Protein AF-G5KEE7-F1 (afdb_monomer_lite)

pLDDT: mean 84.73, std 12.8, range [43.53, 98.5]

Organism: NCBI:txid764291

Secondary structure (DSSP, 8-state):
-PPPHHHHHHHHHHHHHHHHHHHHHHHHHHHHHHHHHHHHHHHHTT---THHHHHHHHHHHHHHH-SSHHHHHHHHHHHHHHHHHHHHHHHHHHHHHHHHHTT-

Foldseek 3Di:
DDDDPVVVVVVVVVVVVVVVVVVVVVVLVVVLVVLLVVLVVCVVVVNDDPCVVVLVVVLVVLCVPPPDNVCNVPVSVVVVVSVVVSVVVSVVVVVVVVVVVVVD

Structure (mmCIF, N/CA/C/O backbone):
data_AF-G5KEE7-F1
#
_entry.id   AF-G5KEE7-F1
#
loop_
_atom_site.group_PDB
_atom_site.id
_atom_site.type_symbol
_atom_site.label_atom_id
_atom_site.label_alt_id
_atom_site.label_comp_id
_atom_site.label_asym_id
_atom_site.label_entity_id
_atom_site.label_seq_id
_atom_site.pdbx_PDB_ins_code
_atom_site.Cartn_x
_atom_site.Cartn_y
_atom_site.Cartn_z
_atom_site.occupancy
_atom_site.B_iso_or_equiv
_atom_site.auth_seq_id
_atom_site.auth_comp_id
_atom_site.auth_asym_id
_atom_site.auth_atom_id
_atom_site.pdbx_PDB_model_num
ATOM 1 N N . MET A 1 1 ? -21.384 -17.777 29.774 1.00 58.78 1 MET A N 1
ATOM 2 C CA . MET A 1 1 ? -21.397 -16.361 30.206 1.00 58.78 1 MET A CA 1
ATOM 3 C C . MET A 1 1 ? -21.957 -15.527 29.063 1.00 58.78 1 MET A C 1
ATOM 5 O O . MET A 1 1 ? -21.631 -15.836 27.924 1.00 58.78 1 MET A O 1
ATOM 9 N N . LYS A 1 2 ? -22.833 -14.548 29.331 1.00 67.69 2 LYS A N 1
ATOM 10 C CA . LYS A 1 2 ? -23.223 -13.553 28.315 1.00 67.69 2 LYS A CA 1
ATOM 11 C C . LYS A 1 2 ? -22.024 -12.627 28.093 1.00 67.69 2 LYS A C 1
ATOM 13 O O . LYS A 1 2 ? -21.464 -12.175 29.086 1.00 67.69 2 LYS A O 1
ATOM 18 N N . LYS A 1 3 ? -21.635 -12.400 26.835 1.00 69.69 3 LYS A N 1
ATOM 19 C CA . LYS A 1 3 ? -20.640 -11.375 26.484 1.00 69.69 3 LYS A CA 1
ATOM 20 C C . LYS A 1 3 ? -21.152 -10.001 26.905 1.00 69.69 3 LYS A C 1
ATOM 22 O O . LYS A 1 3 ? -22.361 -9.755 26.849 1.00 69.69 3 LYS A O 1
ATOM 27 N N . GLU A 1 4 ? -20.245 -9.142 27.342 1.00 83.25 4 GLU A N 1
ATOM 28 C CA . GLU A 1 4 ? -20.576 -7.757 27.673 1.00 83.25 4 GLU A CA 1
ATOM 29 C C . GLU A 1 4 ? -20.840 -6.962 26.381 1.00 83.25 4 GLU A C 1
ATOM 31 O O . GLU A 1 4 ? -20.287 -7.275 25.328 1.00 83.25 4 GLU A O 1
ATOM 36 N N . SER A 1 5 ? -21.705 -5.942 26.434 1.00 85.31 5 SER A N 1
ATOM 37 C CA . SER A 1 5 ? -22.139 -5.188 25.239 1.00 85.31 5 SER A CA 1
ATOM 38 C C . SER A 1 5 ? -20.963 -4.606 24.445 1.00 85.31 5 SER A C 1
ATOM 40 O O . SER A 1 5 ? -20.934 -4.696 23.223 1.00 85.31 5 SER A O 1
ATOM 42 N N . TRP A 1 6 ? -19.952 -4.076 25.138 1.00 92.56 6 TRP A N 1
ATOM 43 C CA . TRP A 1 6 ? -18.783 -3.470 24.497 1.00 92.56 6 TRP A CA 1
ATOM 44 C C . TRP A 1 6 ? -17.879 -4.501 23.804 1.00 92.56 6 TRP A C 1
ATOM 46 O O . TRP A 1 6 ? -17.173 -4.153 22.861 1.00 92.56 6 TRP A O 1
ATOM 56 N N . GLU A 1 7 ? -17.894 -5.771 24.232 1.00 91.19 7 GLU A N 1
ATOM 57 C CA . GLU A 1 7 ? -17.140 -6.838 23.560 1.00 91.19 7 GLU A CA 1
ATOM 58 C C . GLU A 1 7 ? -17.733 -7.141 22.182 1.00 91.19 7 GLU A C 1
ATOM 60 O O . GLU A 1 7 ? -17.005 -7.514 21.262 1.00 91.19 7 GLU A O 1
ATOM 65 N N . GLN A 1 8 ? -19.055 -6.996 22.039 1.00 90.56 8 GLN A N 1
ATOM 66 C CA . GLN A 1 8 ? -19.744 -7.165 20.762 1.00 90.56 8 GLN A CA 1
ATOM 67 C C . GLN A 1 8 ? -19.458 -5.984 19.834 1.00 90.56 8 GLN A C 1
ATOM 69 O O . GLN A 1 8 ? -19.101 -6.213 18.681 1.00 90.56 8 GLN A O 1
ATOM 74 N N . ASP A 1 9 ? -19.511 -4.755 20.354 1.00 94.38 9 ASP A N 1
ATOM 75 C CA . ASP A 1 9 ? -19.176 -3.548 19.587 1.00 94.38 9 ASP A CA 1
ATOM 76 C C . ASP A 1 9 ? -17.718 -3.578 19.101 1.00 94.38 9 ASP A C 1
ATOM 78 O O . ASP A 1 9 ? -17.433 -3.311 17.935 1.00 94.38 9 ASP A O 1
ATOM 82 N N . LEU A 1 10 ? -16.782 -3.982 19.969 1.00 95.75 10 LEU A N 1
ATOM 83 C CA . LEU A 1 10 ? -15.372 -4.139 19.606 1.00 95.75 10 LEU A CA 1
ATOM 84 C C . LEU A 1 10 ? -15.168 -5.212 18.531 1.00 95.75 10 LEU A C 1
ATOM 86 O O . LEU A 1 10 ? -14.330 -5.038 17.648 1.00 95.75 10 LEU A O 1
ATOM 90 N N . SER A 1 11 ? -15.897 -6.327 18.622 1.00 95.50 11 SER A N 1
ATOM 91 C CA . SER A 1 11 ? -15.831 -7.391 17.617 1.00 95.50 11 SER A CA 1
ATOM 92 C C . SER A 1 11 ? -16.322 -6.891 16.264 1.00 95.50 11 SER A C 1
ATOM 94 O O . SER A 1 11 ? -15.623 -7.080 15.281 1.00 95.50 11 SER A O 1
ATOM 96 N N . ALA A 1 12 ? -17.458 -6.192 16.227 1.00 95.88 12 ALA A N 1
ATOM 97 C CA . ALA A 1 12 ? -18.010 -5.660 14.985 1.00 95.88 12 ALA A CA 1
ATOM 98 C C . ALA A 1 12 ? -17.047 -4.674 14.302 1.00 95.88 12 ALA A C 1
ATOM 100 O O . ALA A 1 12 ? -16.818 -4.766 13.102 1.00 95.88 12 ALA A O 1
ATOM 101 N N . ILE A 1 13 ? -16.408 -3.786 15.074 1.00 97.94 13 ILE A N 1
ATOM 102 C CA . ILE A 1 13 ? -15.403 -2.854 14.536 1.00 97.94 13 ILE A CA 1
ATOM 103 C C . ILE A 1 13 ? -14.192 -3.602 13.957 1.00 97.94 13 ILE A C 1
ATOM 105 O O . ILE A 1 13 ? -13.621 -3.166 12.961 1.00 97.94 13 ILE A O 1
ATOM 109 N N . ARG A 1 14 ? -13.772 -4.713 14.573 1.00 97.38 14 ARG A N 1
ATOM 110 C CA . ARG A 1 14 ? -12.671 -5.537 14.047 1.00 97.38 14 ARG A CA 1
ATOM 111 C C . ARG A 1 14 ? -13.066 -6.257 12.767 1.00 97.38 14 ARG A C 1
ATOM 113 O O . ARG A 1 14 ? -12.283 -6.231 11.830 1.00 97.38 14 ARG A O 1
ATOM 120 N N . ASP A 1 15 ? -14.278 -6.798 12.704 1.00 97.94 15 ASP A N 1
ATOM 121 C CA . ASP A 1 15 ? -14.794 -7.443 11.494 1.00 97.94 15 ASP A CA 1
ATOM 122 C C . ASP A 1 15 ? -14.846 -6.444 10.317 1.00 97.94 15 ASP A C 1
ATOM 124 O O . ASP A 1 15 ? -14.501 -6.782 9.183 1.00 97.94 15 ASP A O 1
ATOM 128 N N . ASP A 1 16 ? -15.207 -5.184 10.588 1.00 98.31 16 ASP A N 1
ATOM 129 C CA . ASP A 1 16 ? -15.170 -4.108 9.591 1.00 98.31 16 ASP A CA 1
ATOM 130 C C . ASP A 1 16 ? -13.736 -3.779 9.129 1.00 98.31 16 ASP A C 1
ATOM 132 O O . ASP A 1 16 ? -13.522 -3.498 7.945 1.00 98.31 16 ASP A O 1
ATOM 136 N N . ILE A 1 17 ? -12.751 -3.815 10.037 1.00 98.12 17 ILE A N 1
ATOM 137 C CA . ILE A 1 17 ? -11.327 -3.637 9.701 1.00 98.12 17 ILE A CA 1
ATOM 138 C C . ILE A 1 17 ? -10.840 -4.797 8.836 1.00 98.12 17 ILE A C 1
ATOM 140 O O . ILE A 1 17 ? -10.263 -4.548 7.782 1.00 98.12 17 ILE A O 1
ATOM 144 N N . ASP A 1 18 ? -11.127 -6.036 9.227 1.00 98.19 18 ASP A N 1
ATOM 145 C CA . ASP A 1 18 ? -10.708 -7.228 8.488 1.00 98.19 18 ASP A CA 1
ATOM 146 C C . ASP A 1 18 ? -11.253 -7.190 7.047 1.00 98.19 18 ASP A C 1
ATOM 148 O O . ASP A 1 18 ? -10.520 -7.407 6.080 1.00 98.19 18 ASP A O 1
ATOM 152 N N . LEU A 1 19 ? -12.516 -6.783 6.871 1.00 98.31 19 LEU A N 1
ATOM 153 C CA . LEU A 1 19 ? -13.119 -6.611 5.546 1.00 98.31 19 LEU A CA 1
ATOM 154 C C . LEU A 1 19 ? -12.447 -5.504 4.711 1.00 98.31 19 LEU A C 1
ATOM 156 O O . LEU A 1 19 ? -12.429 -5.572 3.476 1.00 98.31 19 LEU A O 1
ATOM 160 N N . LEU A 1 20 ? -11.959 -4.438 5.347 1.00 98.50 20 LEU A N 1
ATOM 161 C CA . LEU A 1 20 ? -11.196 -3.394 4.663 1.00 98.50 20 LEU A CA 1
ATOM 162 C C . LEU A 1 20 ? -9.800 -3.890 4.285 1.00 98.50 20 LEU A C 1
ATOM 164 O O . LEU A 1 20 ? -9.356 -3.624 3.166 1.00 98.50 20 LEU A O 1
ATOM 168 N N . ASP A 1 21 ? -9.146 -4.638 5.165 1.00 97.94 21 ASP A N 1
ATOM 169 C CA . ASP A 1 21 ? -7.814 -5.191 4.938 1.00 97.94 21 ASP A CA 1
ATOM 170 C C . ASP A 1 21 ? -7.812 -6.203 3.783 1.00 97.94 21 ASP A C 1
ATOM 172 O O . ASP A 1 21 ? -6.932 -6.140 2.921 1.00 97.94 21 ASP A O 1
ATOM 176 N N . ASP A 1 22 ? -8.853 -7.029 3.652 1.00 98.25 22 ASP A N 1
ATOM 177 C CA . ASP A 1 22 ? -9.036 -7.925 2.499 1.00 98.25 22 ASP A CA 1
ATOM 178 C C . ASP A 1 22 ? -9.123 -7.160 1.163 1.00 98.25 22 ASP A C 1
ATOM 180 O O . ASP A 1 22 ? -8.578 -7.572 0.127 1.00 98.25 22 ASP A O 1
ATOM 184 N N . LYS A 1 23 ? -9.783 -5.994 1.171 1.00 98.44 23 LYS A N 1
ATOM 185 C CA . LYS A 1 23 ? -9.862 -5.118 -0.009 1.00 98.44 23 LYS A CA 1
ATOM 186 C C . LYS A 1 23 ? -8.519 -4.458 -0.293 1.00 98.44 23 LYS A C 1
ATOM 188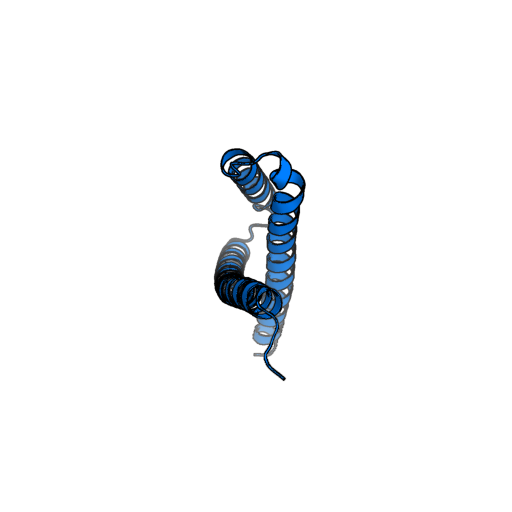 O O . LYS A 1 23 ? -8.122 -4.375 -1.455 1.00 98.44 23 LYS A O 1
ATOM 193 N N . LEU A 1 24 ? -7.815 -3.995 0.741 1.00 97.50 24 LEU A N 1
ATOM 194 C CA . LEU A 1 24 ? -6.480 -3.415 0.598 1.00 97.50 24 LEU A CA 1
ATOM 195 C C . LEU A 1 24 ? -5.498 -4.432 0.018 1.00 97.50 24 LEU A C 1
ATOM 197 O O . LEU A 1 24 ? -4.763 -4.083 -0.904 1.00 97.50 24 LEU A O 1
ATOM 201 N N . LEU A 1 25 ? -5.529 -5.681 0.490 1.00 96.81 25 LEU A N 1
ATOM 202 C CA . LEU A 1 25 ? -4.717 -6.771 -0.049 1.00 96.81 25 LEU A CA 1
ATOM 203 C C . LEU A 1 25 ? -4.950 -6.930 -1.554 1.00 96.81 25 LEU A C 1
ATOM 205 O O . LEU A 1 25 ? -4.007 -6.814 -2.337 1.00 96.81 25 LEU A O 1
ATOM 209 N N . SER A 1 26 ? -6.213 -7.088 -1.957 1.00 97.44 26 SER A N 1
ATOM 210 C CA . SER A 1 26 ? -6.590 -7.261 -3.366 1.00 97.44 26 SER A CA 1
ATOM 211 C C . SER A 1 26 ? -6.106 -6.094 -4.244 1.00 97.44 26 SER A C 1
ATOM 213 O O . SER A 1 26 ? -5.546 -6.297 -5.323 1.00 97.44 26 SER A O 1
ATOM 215 N N . LEU A 1 27 ? -6.262 -4.854 -3.765 1.00 97.31 27 LEU A N 1
ATOM 216 C CA . LEU A 1 27 ? -5.825 -3.650 -4.480 1.00 97.31 27 LEU A CA 1
ATOM 217 C C . LEU A 1 27 ? -4.296 -3.542 -4.577 1.00 97.31 27 LEU A C 1
ATOM 219 O O . LEU A 1 27 ? -3.766 -3.082 -5.593 1.00 97.31 27 LEU A O 1
ATOM 223 N N . ILE A 1 28 ? -3.569 -3.948 -3.534 1.00 94.75 28 ILE A N 1
ATOM 224 C CA . ILE A 1 28 ? -2.103 -3.948 -3.531 1.00 94.75 28 ILE A CA 1
ATOM 225 C C . ILE A 1 28 ? -1.570 -4.991 -4.520 1.00 94.75 28 ILE A C 1
ATOM 227 O O . ILE A 1 28 ? -0.648 -4.679 -5.277 1.00 94.75 28 ILE A O 1
ATOM 231 N N . GLU A 1 29 ? -2.159 -6.186 -4.573 1.00 94.75 29 GLU A N 1
ATOM 232 C CA . GLU A 1 29 ? -1.783 -7.225 -5.540 1.00 94.75 29 GLU A CA 1
ATOM 233 C C . GLU A 1 29 ? -2.032 -6.780 -6.988 1.00 94.75 29 GLU A C 1
ATOM 235 O O . GLU A 1 29 ? -1.146 -6.896 -7.844 1.00 94.75 29 GLU A O 1
ATOM 240 N N . GLU A 1 30 ? -3.198 -6.186 -7.265 1.00 95.25 30 GLU A N 1
ATOM 241 C CA . GLU A 1 30 ? -3.500 -5.618 -8.582 1.00 95.25 30 GLU A CA 1
ATOM 242 C C . GLU A 1 30 ? -2.479 -4.535 -8.960 1.00 95.25 30 GLU A C 1
ATOM 244 O O . GLU A 1 30 ? -1.905 -4.542 -10.057 1.00 95.25 30 GLU A O 1
ATOM 249 N N . ARG A 1 31 ? -2.178 -3.632 -8.021 1.00 92.88 31 ARG A N 1
ATOM 250 C CA . ARG A 1 31 ? -1.161 -2.598 -8.205 1.00 92.88 31 ARG A CA 1
ATOM 251 C C . ARG A 1 31 ? 0.207 -3.202 -8.526 1.00 92.88 31 ARG A C 1
ATOM 253 O O . ARG A 1 31 ? 0.879 -2.698 -9.428 1.00 92.88 31 ARG A O 1
ATOM 260 N N . MET A 1 32 ? 0.630 -4.256 -7.827 1.00 91.12 32 MET A N 1
ATOM 261 C CA . MET A 1 32 ? 1.899 -4.941 -8.105 1.00 91.12 32 MET A CA 1
ATOM 262 C C . MET A 1 32 ? 1.928 -5.517 -9.526 1.00 91.12 32 MET A C 1
ATOM 264 O O . MET A 1 32 ? 2.912 -5.313 -10.237 1.00 91.12 32 MET A O 1
ATOM 268 N N . SER A 1 33 ? 0.835 -6.132 -9.992 1.00 90.69 33 SER A N 1
ATOM 269 C CA . SER A 1 33 ? 0.709 -6.613 -11.378 1.00 90.69 33 SER A CA 1
ATOM 270 C C . SER A 1 33 ? 0.904 -5.489 -12.407 1.00 90.69 33 SER A C 1
ATOM 272 O O . SER A 1 33 ? 1.616 -5.652 -13.404 1.00 90.69 33 SER A O 1
ATOM 274 N N . LEU A 1 34 ? 0.328 -4.309 -12.154 1.00 91.38 34 LEU A N 1
ATOM 275 C CA . LEU A 1 34 ? 0.495 -3.137 -13.018 1.00 91.38 34 LEU A CA 1
ATOM 276 C C . LEU A 1 34 ? 1.938 -2.613 -13.020 1.00 91.38 34 LEU A C 1
ATOM 278 O O . LEU A 1 34 ? 2.459 -2.265 -14.082 1.00 91.38 34 LEU A O 1
ATOM 282 N N . VAL A 1 35 ? 2.610 -2.591 -11.864 1.00 87.69 35 VAL A N 1
ATOM 283 C CA . VAL A 1 35 ? 4.030 -2.207 -11.777 1.00 87.69 35 VAL A CA 1
ATOM 284 C C . VAL A 1 35 ? 4.909 -3.181 -12.568 1.00 87.69 35 VAL A C 1
ATOM 286 O O . VAL A 1 35 ? 5.779 -2.734 -13.317 1.00 87.69 35 VAL A O 1
ATOM 289 N N . THR A 1 36 ? 4.640 -4.488 -12.505 1.00 85.88 36 THR A N 1
ATOM 290 C CA . THR A 1 36 ? 5.352 -5.488 -13.318 1.00 85.88 36 THR A CA 1
ATOM 291 C C . THR A 1 36 ? 5.209 -5.211 -14.815 1.00 85.88 36 THR A C 1
ATOM 293 O O . THR A 1 36 ? 6.210 -5.194 -15.533 1.00 85.88 36 THR A O 1
ATOM 296 N N . LYS A 1 37 ? 3.996 -4.899 -15.294 1.00 88.06 37 LYS A N 1
ATOM 297 C CA . LYS A 1 37 ? 3.759 -4.531 -16.705 1.00 88.06 37 LYS A CA 1
ATOM 298 C C . LYS A 1 37 ? 4.552 -3.289 -17.119 1.00 88.06 37 LYS A C 1
ATOM 300 O O . LYS A 1 37 ? 5.178 -3.289 -18.176 1.00 88.06 37 LYS A O 1
ATOM 305 N N . ILE A 1 38 ? 4.574 -2.252 -16.276 1.00 86.62 38 ILE A N 1
ATOM 306 C CA . ILE A 1 38 ? 5.393 -1.049 -16.508 1.00 86.62 38 ILE A CA 1
ATOM 307 C C . ILE A 1 38 ? 6.876 -1.424 -16.621 1.00 86.62 38 ILE A C 1
ATOM 309 O O . ILE A 1 38 ? 7.582 -0.905 -17.487 1.00 86.62 38 ILE A O 1
ATOM 313 N N . GLY A 1 39 ? 7.347 -2.332 -15.768 1.00 83.88 39 GLY A N 1
ATOM 314 C CA . GLY A 1 39 ? 8.717 -2.828 -15.794 1.00 83.88 39 GLY A CA 1
ATOM 315 C C . GLY A 1 39 ? 9.108 -3.517 -17.092 1.00 83.88 39 GLY A C 1
ATOM 316 O O . GLY A 1 39 ? 10.161 -3.211 -17.650 1.00 83.88 39 GLY A O 1
ATOM 317 N N . LEU A 1 40 ? 8.240 -4.393 -17.598 1.00 84.25 40 LEU A N 1
ATOM 318 C CA . LEU A 1 40 ? 8.444 -5.083 -18.873 1.00 84.25 40 LEU A CA 1
ATOM 319 C C . LEU A 1 40 ? 8.528 -4.095 -20.041 1.00 84.25 40 LEU A C 1
ATOM 321 O O . LEU A 1 40 ? 9.453 -4.184 -20.844 1.00 84.25 40 LEU A O 1
ATOM 325 N N . ILE A 1 41 ? 7.630 -3.105 -20.088 1.00 86.19 41 ILE A N 1
ATOM 326 C CA . ILE A 1 41 ? 7.650 -2.047 -21.112 1.00 86.19 41 ILE A CA 1
ATOM 327 C C . ILE A 1 41 ? 8.976 -1.279 -21.054 1.00 86.19 41 ILE A C 1
ATOM 329 O O . ILE A 1 41 ? 9.652 -1.107 -22.067 1.00 86.19 41 ILE A O 1
ATOM 333 N N . LYS A 1 42 ? 9.400 -0.840 -19.863 1.00 83.81 42 LYS A N 1
ATOM 334 C CA . LYS A 1 42 ? 10.670 -0.116 -19.701 1.00 83.81 42 LYS A CA 1
ATOM 335 C C . LYS A 1 42 ? 11.868 -0.945 -20.151 1.00 83.81 42 LYS A C 1
ATOM 337 O O . LYS A 1 42 ? 12.746 -0.402 -20.814 1.00 83.81 42 LYS A O 1
ATOM 342 N N . LYS A 1 43 ? 11.887 -2.242 -19.835 1.00 81.81 43 LYS A N 1
ATOM 343 C CA . LYS A 1 43 ? 12.939 -3.170 -20.262 1.00 81.81 43 LYS A CA 1
ATOM 344 C C . LYS A 1 43 ? 12.987 -3.309 -21.783 1.00 81.81 43 LYS A C 1
ATOM 346 O O . LYS A 1 43 ? 14.060 -3.158 -22.357 1.00 81.81 43 LYS A O 1
ATOM 351 N N . GLN A 1 44 ? 11.836 -3.518 -22.426 1.00 84.69 44 GLN A N 1
ATOM 352 C CA . GLN A 1 44 ? 11.720 -3.609 -23.888 1.00 84.69 44 GLN A CA 1
ATOM 353 C C . GLN A 1 44 ? 12.227 -2.348 -24.604 1.00 84.69 44 GLN A C 1
ATOM 355 O O . GLN A 1 44 ? 12.756 -2.439 -25.706 1.00 84.69 44 GLN A O 1
ATOM 360 N N . HIS A 1 45 ? 12.089 -1.179 -23.973 1.00 85.19 45 HIS A N 1
ATOM 361 C CA . HIS A 1 45 ? 12.508 0.110 -24.530 1.00 85.19 45 HIS A CA 1
ATOM 362 C C . HIS A 1 45 ? 13.821 0.661 -23.941 1.00 85.19 45 HIS A C 1
ATOM 364 O O . HIS A 1 45 ? 14.165 1.809 -24.214 1.00 85.19 45 HIS A O 1
ATOM 370 N N . HIS A 1 46 ? 14.550 -0.117 -23.131 1.00 79.25 46 HIS A N 1
ATOM 371 C CA . HIS A 1 46 ? 15.790 0.299 -22.454 1.00 79.25 46 HIS A CA 1
ATOM 372 C C . HIS A 1 46 ? 15.671 1.603 -21.628 1.00 79.25 46 HIS A C 1
ATOM 374 O O . HIS A 1 46 ? 16.606 2.401 -21.551 1.00 79.25 46 HIS A O 1
ATOM 380 N N . LEU A 1 47 ? 14.520 1.828 -20.985 1.00 78.62 47 LEU A N 1
ATOM 381 C CA . LEU A 1 47 ? 14.244 3.008 -20.157 1.00 78.62 47 LEU A CA 1
ATOM 382 C C . LEU A 1 47 ? 14.669 2.764 -18.700 1.00 78.62 47 LEU A C 1
ATOM 384 O O . LEU A 1 47 ? 14.151 1.861 -18.046 1.00 78.62 47 LEU A O 1
ATOM 388 N N . THR A 1 48 ? 15.571 3.587 -18.160 1.00 63.88 48 THR A N 1
ATOM 389 C CA . THR A 1 48 ? 16.252 3.299 -16.883 1.00 63.88 48 THR A CA 1
ATOM 390 C C . THR A 1 48 ? 15.707 4.002 -15.630 1.00 63.88 48 THR A C 1
ATOM 392 O O . THR A 1 48 ? 15.945 3.482 -14.544 1.00 63.88 48 THR A O 1
ATOM 395 N N . SER A 1 49 ? 14.975 5.131 -15.687 1.00 61.34 49 SER A N 1
ATOM 396 C CA . SER A 1 49 ? 14.626 5.850 -14.430 1.00 61.34 49 SER A CA 1
ATOM 397 C C . SER A 1 49 ? 13.408 6.804 -14.436 1.00 61.34 49 SER A C 1
ATOM 399 O O . SER A 1 49 ? 13.402 7.837 -13.771 1.00 61.34 49 SER A O 1
ATOM 401 N N . LEU A 1 50 ? 12.304 6.451 -15.099 1.00 59.78 50 LEU A N 1
ATOM 402 C CA . LEU A 1 50 ? 11.090 7.298 -15.181 1.00 59.78 50 LEU A CA 1
ATOM 403 C C . LEU A 1 50 ? 10.240 7.420 -13.890 1.00 59.78 50 LEU A C 1
ATOM 405 O O . LEU A 1 50 ? 9.186 8.056 -13.907 1.00 59.78 50 LEU A O 1
ATOM 409 N N . ASP A 1 51 ? 10.653 6.822 -12.769 1.00 66.69 51 ASP A N 1
ATOM 410 C CA . ASP A 1 51 ? 9.763 6.663 -11.610 1.00 66.69 51 ASP A CA 1
ATOM 411 C C . ASP A 1 51 ? 9.779 7.805 -10.596 1.00 66.69 51 ASP A C 1
ATOM 413 O O . ASP A 1 51 ? 8.772 7.994 -9.917 1.00 66.69 51 ASP A O 1
ATOM 417 N N . GLN A 1 52 ? 10.846 8.604 -10.509 1.00 70.75 52 GLN A N 1
ATOM 418 C CA . GLN A 1 52 ? 10.896 9.708 -9.537 1.00 70.75 52 GLN A CA 1
ATOM 419 C C . GLN A 1 52 ? 9.804 10.750 -9.809 1.00 70.75 52 GLN A C 1
ATOM 421 O O . GLN A 1 52 ? 9.094 11.173 -8.899 1.00 70.75 52 GLN A O 1
ATOM 426 N N . THR A 1 53 ? 9.584 11.108 -11.077 1.00 79.25 53 THR A N 1
ATOM 427 C CA . THR A 1 53 ? 8.498 12.022 -11.460 1.00 79.25 53 THR A CA 1
ATOM 428 C C . THR A 1 53 ? 7.122 11.439 -11.135 1.00 79.25 53 THR A C 1
ATOM 430 O O . THR A 1 53 ? 6.202 12.180 -10.789 1.00 79.25 53 THR A O 1
ATOM 433 N N . ARG A 1 54 ? 6.956 10.114 -11.229 1.00 81.31 54 ARG A N 1
ATOM 434 C CA . ARG A 1 54 ? 5.693 9.450 -10.892 1.00 81.31 54 ARG A CA 1
ATOM 435 C C . ARG A 1 54 ? 5.443 9.450 -9.385 1.00 81.31 54 ARG A C 1
ATOM 437 O O . ARG A 1 54 ? 4.312 9.715 -8.991 1.00 81.31 54 ARG A O 1
ATOM 444 N N . GLU A 1 55 ? 6.463 9.192 -8.572 1.00 82.25 55 GLU A N 1
ATOM 445 C CA . GLU A 1 55 ? 6.366 9.203 -7.105 1.00 82.25 55 GLU A CA 1
ATOM 446 C C . GLU A 1 55 ? 6.025 10.590 -6.566 1.00 82.25 55 GLU A C 1
ATOM 448 O O . GLU A 1 55 ? 5.113 10.715 -5.751 1.00 82.25 55 GLU A O 1
ATOM 453 N N . ILE A 1 56 ? 6.662 11.638 -7.102 1.00 85.56 56 ILE A N 1
ATOM 454 C CA . ILE A 1 56 ? 6.342 13.029 -6.750 1.00 85.56 56 ILE A CA 1
ATOM 455 C C . ILE A 1 56 ? 4.865 13.329 -7.038 1.00 85.56 56 ILE A C 1
ATOM 457 O O . ILE A 1 56 ? 4.167 13.855 -6.175 1.00 85.56 56 ILE A O 1
ATOM 461 N N . LYS A 1 57 ? 4.357 12.931 -8.214 1.00 87.69 57 LYS A N 1
ATOM 462 C CA . LYS A 1 57 ? 2.942 13.129 -8.572 1.00 87.69 57 LYS A CA 1
ATOM 463 C C . LYS A 1 57 ? 1.982 12.362 -7.663 1.00 87.69 57 LYS A C 1
ATOM 465 O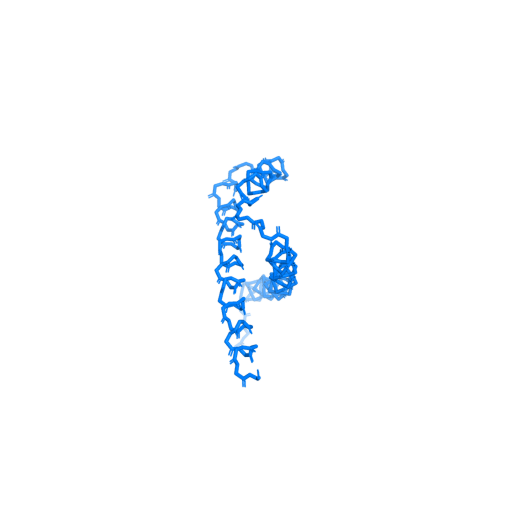 O . LYS A 1 57 ? 0.901 12.861 -7.379 1.00 87.69 57 LYS A O 1
ATOM 470 N N . ILE A 1 58 ? 2.344 11.152 -7.226 1.00 87.56 58 ILE A N 1
ATOM 471 C CA . ILE A 1 58 ? 1.521 10.380 -6.279 1.00 87.56 58 ILE A CA 1
ATOM 472 C C . ILE A 1 58 ? 1.469 11.103 -4.940 1.00 87.56 58 ILE A C 1
ATOM 474 O O . ILE A 1 58 ? 0.385 11.283 -4.400 1.00 87.56 58 ILE A O 1
ATOM 478 N N . LYS A 1 59 ? 2.618 11.556 -4.433 1.00 88.94 59 LYS A N 1
ATOM 479 C CA . LYS A 1 59 ? 2.683 12.280 -3.166 1.00 88.94 59 LYS A CA 1
ATOM 480 C C . LYS A 1 59 ? 1.851 13.561 -3.194 1.00 88.94 59 LYS A C 1
ATOM 482 O O . LYS A 1 59 ? 1.016 13.736 -2.318 1.00 88.94 59 LYS A O 1
ATOM 487 N N . GLN A 1 60 ? 2.011 14.390 -4.226 1.00 91.25 60 GLN A N 1
ATOM 488 C CA . GLN A 1 60 ? 1.215 15.613 -4.402 1.00 91.25 60 GLN A CA 1
ATOM 489 C C . GLN A 1 60 ? -0.285 15.307 -4.451 1.00 91.25 60 GLN A C 1
ATOM 491 O O . GLN A 1 60 ? -1.075 15.935 -3.756 1.00 91.25 60 GLN A O 1
ATOM 496 N N . HIS A 1 61 ? -0.673 14.277 -5.205 1.00 91.94 61 HIS A N 1
ATOM 497 C CA . HIS A 1 61 ? -2.067 13.857 -5.275 1.00 91.94 61 HIS A CA 1
ATOM 498 C C . HIS A 1 61 ? -2.616 13.403 -3.912 1.00 91.94 61 HIS A C 1
ATOM 500 O O . HIS A 1 61 ? -3.735 13.757 -3.552 1.00 91.94 61 HIS A O 1
ATOM 506 N N . LEU A 1 62 ? -1.837 12.652 -3.126 1.00 92.19 62 LEU A N 1
ATOM 507 C CA . LEU A 1 62 ? -2.230 12.251 -1.771 1.00 92.19 62 LEU A CA 1
ATOM 508 C C . LEU A 1 62 ? -2.345 13.465 -0.841 1.00 92.19 62 LEU A C 1
ATOM 510 O O . LEU A 1 62 ? -3.313 13.573 -0.093 1.00 92.19 62 LEU A O 1
ATOM 514 N N . GLU A 1 63 ? -1.394 14.396 -0.910 1.00 90.31 63 GLU A N 1
ATOM 515 C CA . GLU A 1 63 ? -1.423 15.642 -0.139 1.00 90.31 63 GLU A CA 1
ATOM 516 C C . GLU A 1 63 ? -2.670 16.477 -0.442 1.00 90.31 63 GLU A C 1
ATOM 518 O O . GLU A 1 63 ? -3.207 17.095 0.475 1.00 90.31 63 GLU A O 1
ATOM 523 N N . GLU A 1 64 ? -3.167 16.468 -1.679 1.00 91.88 64 GLU A N 1
ATOM 524 C CA . GLU A 1 64 ? -4.409 17.138 -2.076 1.00 91.88 64 GLU A CA 1
ATOM 525 C C . GLU A 1 64 ? -5.653 16.389 -1.577 1.00 91.88 64 GLU A C 1
ATOM 527 O O . GLU A 1 64 ? -6.518 16.997 -0.945 1.00 91.88 64 GLU A O 1
ATOM 532 N N . MET A 1 65 ? -5.709 15.074 -1.803 1.00 93.81 65 MET A N 1
ATOM 533 C CA . MET A 1 65 ? -6.891 14.232 -1.575 1.00 93.81 65 MET A CA 1
ATOM 534 C C . MET A 1 65 ? -7.180 13.917 -0.106 1.00 93.81 65 MET A C 1
ATOM 536 O O . MET A 1 65 ? -8.329 13.658 0.245 1.00 93.81 65 MET A O 1
ATOM 540 N N . ILE A 1 66 ? -6.165 13.893 0.760 1.0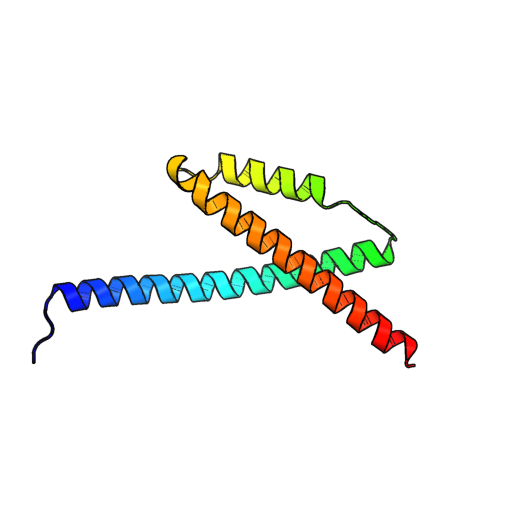0 92.81 66 ILE A N 1
ATOM 541 C CA . ILE A 1 66 ? -6.370 13.592 2.181 1.00 92.81 66 ILE A CA 1
ATOM 542 C C . ILE A 1 66 ? -7.149 14.744 2.825 1.00 92.81 66 ILE A C 1
ATOM 544 O O . ILE A 1 66 ? -6.628 15.853 2.949 1.00 92.81 66 ILE A O 1
ATOM 548 N N . GLU A 1 67 ? -8.389 14.483 3.240 1.00 92.75 67 GLU A N 1
ATOM 549 C CA . GLU A 1 67 ? -9.283 15.495 3.822 1.00 92.75 67 GLU A CA 1
ATOM 550 C C . GLU A 1 67 ? -8.739 16.036 5.151 1.00 92.75 67 GLU A C 1
ATOM 552 O O . GLU A 1 67 ? -8.597 17.244 5.342 1.00 92.75 67 GLU A O 1
ATOM 557 N N . ASP A 1 68 ? -8.368 15.129 6.055 1.00 92.19 68 ASP A N 1
ATOM 558 C CA . ASP A 1 68 ? -7.784 15.470 7.347 1.00 92.19 68 ASP A CA 1
ATOM 559 C C . ASP A 1 68 ? -6.259 15.502 7.249 1.00 92.19 68 ASP A C 1
ATOM 561 O O . ASP A 1 68 ? -5.583 14.472 7.312 1.00 92.19 68 ASP A O 1
ATOM 565 N N . LYS A 1 69 ? -5.708 16.712 7.134 1.00 89.62 69 LYS A N 1
ATOM 566 C CA . LYS A 1 69 ? -4.263 16.923 6.978 1.00 89.62 69 LYS A CA 1
ATOM 567 C C . LYS A 1 69 ? -3.438 16.409 8.162 1.00 89.62 69 LYS A C 1
ATOM 569 O O . LYS A 1 69 ? -2.251 16.147 7.982 1.00 89.62 69 LYS A O 1
ATOM 574 N N . SER A 1 70 ? -4.031 16.195 9.341 1.00 90.62 70 SER A N 1
ATOM 575 C CA . SER A 1 70 ? -3.318 15.557 10.458 1.00 90.62 70 SER A CA 1
ATOM 576 C C . SER A 1 70 ? -2.981 14.088 10.167 1.00 90.62 70 SER A C 1
ATOM 578 O O . SER A 1 70 ? -1.969 13.574 10.648 1.00 90.62 70 SER A O 1
ATOM 580 N N . LYS A 1 71 ? -3.774 13.431 9.308 1.00 90.75 71 LYS A N 1
ATOM 581 C CA . LYS A 1 71 ? -3.560 12.046 8.869 1.00 90.75 71 LYS A CA 1
ATOM 582 C C . LYS A 1 71 ? -2.517 11.926 7.763 1.00 90.75 71 LYS A C 1
ATOM 584 O O . LYS A 1 71 ? -1.969 10.841 7.577 1.00 90.75 71 LYS A O 1
ATOM 589 N N . SER A 1 72 ? -2.189 13.015 7.063 1.00 90.69 72 SER A N 1
ATOM 590 C CA . SER A 1 72 ? -1.203 13.003 5.973 1.00 90.69 72 SER A CA 1
ATOM 591 C C . SER A 1 72 ? 0.155 12.455 6.406 1.00 90.69 72 SER A C 1
ATOM 593 O O . SER A 1 72 ? 0.756 11.676 5.668 1.00 90.69 72 SER A O 1
ATOM 595 N N . ASN A 1 73 ? 0.583 12.767 7.634 1.00 90.94 73 ASN A N 1
ATOM 596 C CA . ASN A 1 73 ? 1.842 12.280 8.209 1.00 90.94 73 ASN A CA 1
ATOM 597 C C . ASN A 1 73 ? 1.888 10.755 8.400 1.00 90.94 73 ASN A C 1
ATOM 599 O O . ASN A 1 73 ? 2.970 10.202 8.567 1.00 90.94 73 ASN A O 1
ATOM 603 N N . TYR A 1 74 ? 0.737 10.082 8.369 1.00 92.94 74 TYR A N 1
ATOM 604 C CA . TYR A 1 74 ? 0.628 8.631 8.517 1.00 92.94 74 TYR A CA 1
ATOM 605 C C . TYR A 1 74 ? 0.278 7.947 7.193 1.00 92.94 74 TYR A C 1
ATOM 607 O O . TYR A 1 74 ? 0.834 6.900 6.876 1.00 92.94 74 TYR A O 1
ATOM 615 N N . ILE A 1 75 ? -0.599 8.551 6.386 1.00 94.38 75 ILE A N 1
ATOM 616 C CA . ILE A 1 75 ? -1.057 7.969 5.118 1.00 94.38 75 ILE A CA 1
ATOM 617 C C . ILE A 1 75 ? 0.043 8.024 4.054 1.00 94.38 75 ILE A C 1
ATOM 619 O O . ILE A 1 75 ? 0.283 7.026 3.377 1.00 94.38 75 ILE A O 1
ATOM 623 N N . ILE A 1 76 ? 0.741 9.155 3.901 1.00 92.12 76 ILE A N 1
ATOM 624 C CA . ILE A 1 76 ? 1.759 9.305 2.848 1.00 92.12 76 ILE A CA 1
ATOM 625 C C . ILE A 1 76 ? 2.874 8.249 2.983 1.00 92.12 76 ILE A C 1
ATOM 627 O O . ILE A 1 76 ? 3.141 7.571 1.987 1.00 92.12 76 ILE A O 1
ATOM 631 N N . PRO A 1 77 ? 3.459 8.004 4.177 1.00 93.81 77 PRO A N 1
ATOM 632 C CA . PRO A 1 77 ? 4.464 6.951 4.346 1.00 93.81 77 PRO A CA 1
ATOM 633 C C . PRO A 1 77 ? 3.977 5.538 3.992 1.00 93.81 77 PRO A C 1
ATOM 635 O O . PRO A 1 77 ? 4.759 4.724 3.497 1.00 93.81 77 PRO A O 1
ATOM 638 N N . ILE A 1 78 ? 2.692 5.226 4.201 1.00 94.75 78 ILE A N 1
ATOM 639 C CA . ILE A 1 78 ? 2.116 3.930 3.807 1.00 94.75 78 ILE A CA 1
ATOM 640 C C . ILE A 1 78 ? 2.159 3.782 2.283 1.00 94.75 78 ILE A C 1
ATOM 642 O O . ILE A 1 78 ? 2.640 2.772 1.767 1.00 94.75 78 ILE A O 1
ATOM 646 N N . PHE A 1 79 ? 1.725 4.806 1.546 1.00 93.25 79 PHE A N 1
ATOM 647 C CA . PHE A 1 79 ? 1.779 4.786 0.085 1.00 93.25 79 PHE A CA 1
ATOM 648 C C . PHE A 1 79 ? 3.217 4.757 -0.442 1.00 93.25 79 PHE A C 1
ATOM 650 O O . PHE A 1 79 ? 3.494 4.024 -1.392 1.00 93.25 79 PHE A O 1
ATOM 657 N N . GLU A 1 80 ? 4.140 5.499 0.175 1.00 91.25 80 GLU A N 1
ATOM 658 C CA . GLU A 1 80 ? 5.575 5.436 -0.143 1.00 91.25 80 GLU A CA 1
ATOM 659 C C . GLU A 1 80 ? 6.135 4.022 0.065 1.00 91.25 80 GLU A C 1
ATOM 661 O O . GLU A 1 80 ? 6.846 3.502 -0.799 1.00 91.25 80 GLU A O 1
ATOM 666 N N . THR A 1 81 ? 5.725 3.345 1.138 1.00 93.00 81 THR A N 1
ATOM 667 C CA . THR A 1 81 ? 6.113 1.956 1.413 1.00 93.00 81 THR A CA 1
ATOM 668 C C . THR A 1 81 ? 5.565 1.003 0.352 1.00 93.00 81 THR A C 1
ATOM 670 O O . THR A 1 81 ? 6.327 0.221 -0.213 1.00 93.00 81 THR A O 1
ATOM 673 N N . ILE A 1 82 ? 4.277 1.103 0.003 1.00 92.25 82 ILE A N 1
ATOM 674 C CA . ILE A 1 82 ? 3.659 0.293 -1.063 1.00 92.25 82 ILE A CA 1
ATOM 675 C C . ILE A 1 82 ? 4.370 0.523 -2.409 1.00 92.25 82 ILE A C 1
ATOM 677 O O . ILE A 1 82 ? 4.591 -0.418 -3.180 1.00 92.25 82 ILE A O 1
ATOM 681 N N . MET A 1 83 ? 4.746 1.770 -2.713 1.00 88.62 83 MET A N 1
ATOM 682 C CA . MET A 1 83 ? 5.516 2.113 -3.911 1.00 88.62 83 MET A CA 1
ATOM 683 C C . MET A 1 83 ? 6.877 1.412 -3.922 1.00 88.62 83 MET A C 1
ATOM 685 O O . MET A 1 83 ? 7.197 0.734 -4.903 1.00 88.62 83 MET A O 1
ATOM 689 N N . ALA A 1 84 ? 7.640 1.539 -2.836 1.00 87.94 84 ALA A N 1
ATOM 690 C CA . ALA A 1 84 ? 8.977 0.972 -2.711 1.00 87.94 84 ALA A CA 1
ATOM 691 C C . ALA A 1 84 ? 8.972 -0.563 -2.793 1.00 87.94 84 ALA A C 1
ATOM 693 O O . ALA A 1 84 ? 9.762 -1.146 -3.541 1.00 87.94 84 ALA A O 1
ATOM 694 N N . THR A 1 85 ? 8.050 -1.228 -2.092 1.00 89.75 85 THR A N 1
ATOM 695 C CA . THR A 1 85 ? 7.960 -2.698 -2.086 1.00 89.75 85 THR A CA 1
ATOM 696 C C . THR A 1 85 ? 7.555 -3.254 -3.446 1.00 89.75 85 THR A C 1
ATOM 698 O O . THR A 1 85 ? 8.141 -4.231 -3.911 1.00 89.75 85 THR A O 1
ATOM 701 N N . SER A 1 86 ? 6.628 -2.592 -4.142 1.00 87.38 86 SER A N 1
ATOM 702 C CA . SER A 1 86 ? 6.211 -3.017 -5.485 1.00 87.38 86 SER A CA 1
ATOM 703 C C . SER A 1 86 ? 7.347 -2.910 -6.509 1.00 87.38 86 SER A C 1
ATOM 705 O O . SER A 1 86 ? 7.479 -3.768 -7.378 1.00 87.38 86 SER A O 1
ATOM 707 N N . LYS A 1 87 ? 8.203 -1.884 -6.398 1.00 82.69 87 LYS A N 1
ATOM 708 C CA . LYS A 1 87 ? 9.406 -1.754 -7.237 1.00 82.69 87 LYS A CA 1
ATOM 709 C C . LYS A 1 87 ? 10.435 -2.843 -6.936 1.00 82.69 87 LYS A C 1
ATOM 711 O O . LYS A 1 87 ? 11.008 -3.415 -7.859 1.00 82.69 87 LYS A O 1
ATOM 716 N N . ALA A 1 88 ? 10.660 -3.150 -5.659 1.00 83.69 88 ALA A N 1
ATOM 717 C CA . ALA A 1 88 ? 11.571 -4.223 -5.263 1.00 83.69 88 ALA A CA 1
ATOM 718 C C . ALA A 1 88 ? 11.103 -5.588 -5.800 1.00 83.69 88 ALA A C 1
ATOM 720 O O . ALA A 1 88 ? 11.912 -6.362 -6.316 1.00 83.69 88 ALA A O 1
ATOM 721 N N . PHE A 1 89 ? 9.794 -5.852 -5.747 1.00 81.88 89 PHE A N 1
ATOM 722 C CA . PHE A 1 89 ? 9.185 -7.038 -6.347 1.00 81.88 89 PHE A CA 1
ATOM 723 C C . PHE A 1 89 ? 9.428 -7.105 -7.862 1.00 81.88 89 PHE A C 1
ATOM 725 O O . PHE A 1 89 ? 9.938 -8.109 -8.353 1.00 81.88 89 PHE A O 1
ATOM 732 N N . GLN A 1 90 ? 9.152 -6.016 -8.587 1.00 79.06 90 GLN A N 1
ATOM 733 C CA . GLN A 1 90 ? 9.396 -5.918 -10.028 1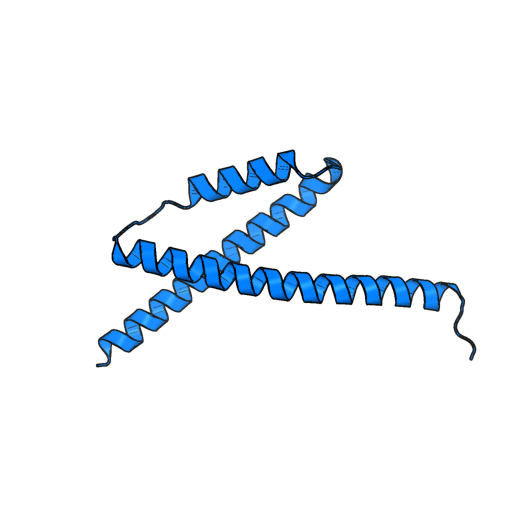.00 79.06 90 GLN A CA 1
ATOM 734 C C . GLN A 1 90 ? 10.850 -6.262 -10.394 1.00 79.06 90 GLN A C 1
ATOM 736 O O . GLN A 1 90 ? 11.075 -7.050 -11.311 1.00 79.06 90 GLN A O 1
ATOM 741 N N . SER A 1 91 ? 11.837 -5.702 -9.685 1.00 73.75 91 SER A N 1
ATOM 742 C CA . SER A 1 91 ? 13.255 -5.996 -9.934 1.00 73.75 91 SER A CA 1
ATOM 743 C C . SER A 1 91 ? 13.564 -7.487 -9.781 1.00 73.75 91 SER A C 1
ATOM 745 O O . SER A 1 91 ? 14.245 -8.064 -10.626 1.00 73.75 91 SER A O 1
ATOM 747 N N . ASN A 1 92 ? 13.020 -8.134 -8.747 1.00 73.12 92 ASN A N 1
ATOM 748 C CA . ASN A 1 92 ? 13.221 -9.564 -8.513 1.00 73.12 92 ASN A CA 1
ATOM 749 C C . ASN A 1 92 ? 12.564 -10.441 -9.587 1.00 73.12 92 ASN A C 1
ATOM 751 O O . ASN A 1 92 ? 13.164 -11.431 -10.009 1.00 73.12 92 ASN A O 1
ATOM 755 N N . GLU A 1 93 ? 11.360 -10.089 -10.039 1.00 71.38 93 GLU A N 1
ATOM 756 C CA . GLU A 1 93 ? 10.652 -10.840 -11.081 1.00 71.38 93 GLU A CA 1
ATOM 757 C C . GLU A 1 93 ? 11.323 -10.696 -12.451 1.00 71.38 93 GLU A C 1
ATOM 759 O O . GLU A 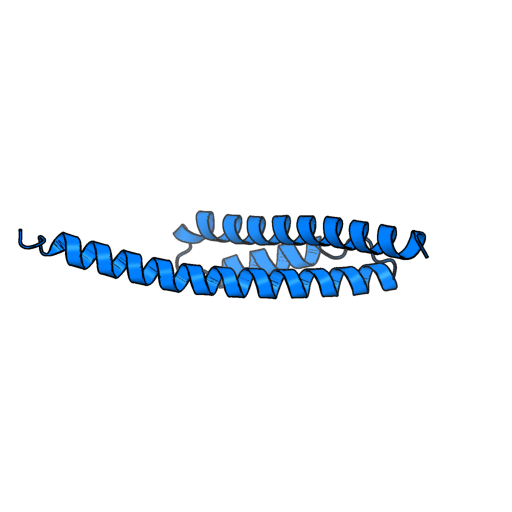1 93 ? 11.499 -11.692 -13.149 1.00 71.38 93 GLU A O 1
ATOM 764 N N . ILE A 1 94 ? 11.803 -9.499 -12.805 1.00 66.44 94 ILE A N 1
ATOM 765 C CA . ILE A 1 94 ? 12.562 -9.287 -14.047 1.00 66.44 94 ILE A CA 1
ATOM 766 C C . ILE A 1 94 ? 13.861 -10.112 -14.045 1.00 66.44 94 ILE A C 1
ATOM 768 O O . ILE A 1 94 ? 14.150 -10.789 -15.029 1.00 66.44 94 ILE A O 1
ATOM 772 N N . ILE A 1 95 ? 14.600 -10.139 -12.926 1.00 61.66 95 ILE A N 1
ATOM 773 C CA . ILE A 1 95 ? 15.816 -10.965 -12.768 1.00 61.66 95 ILE A CA 1
ATOM 774 C C . ILE A 1 95 ? 15.506 -12.469 -12.885 1.00 61.66 95 ILE A C 1
ATOM 776 O O . ILE A 1 95 ? 16.352 -13.267 -13.298 1.00 61.66 95 ILE A O 1
ATOM 780 N N . ARG A 1 96 ? 14.315 -12.907 -12.465 1.00 61.19 96 ARG A N 1
ATOM 781 C CA . ARG A 1 96 ? 13.884 -14.307 -12.607 1.00 61.19 96 ARG A CA 1
ATOM 782 C C . ARG A 1 96 ? 13.548 -14.660 -14.053 1.00 61.19 96 ARG A C 1
ATOM 784 O O . ARG A 1 96 ? 13.861 -15.773 -14.463 1.00 61.19 96 ARG A O 1
ATOM 791 N N . ASP A 1 97 ? 12.937 -13.740 -14.789 1.00 61.09 97 ASP A N 1
ATOM 792 C CA . ASP A 1 97 ? 12.586 -13.925 -16.199 1.00 61.09 97 ASP A CA 1
ATOM 793 C C . ASP A 1 97 ? 13.837 -14.034 -17.087 1.00 61.09 97 ASP A C 1
ATOM 795 O O . ASP A 1 97 ? 13.950 -14.967 -17.880 1.00 61.09 97 ASP A O 1
ATOM 799 N N . ASP A 1 98 ? 14.846 -13.183 -16.857 1.00 60.16 98 ASP A N 1
ATOM 800 C CA . ASP A 1 98 ? 16.132 -13.246 -17.576 1.00 60.16 98 ASP A CA 1
ATOM 801 C C . ASP A 1 98 ? 16.829 -14.606 -17.418 1.00 60.16 98 ASP A C 1
ATOM 803 O O . ASP A 1 98 ? 17.221 -15.233 -18.399 1.00 60.16 98 ASP A O 1
ATOM 807 N N . ARG A 1 99 ? 16.876 -15.146 -16.191 1.00 60.97 99 ARG A N 1
ATOM 808 C CA . ARG A 1 99 ? 17.495 -16.459 -15.929 1.00 60.97 99 ARG A CA 1
ATOM 809 C C . ARG A 1 99 ? 16.786 -17.631 -16.607 1.00 60.97 99 ARG A C 1
ATOM 811 O O . ARG A 1 99 ? 17.424 -18.646 -16.881 1.00 60.97 99 ARG A O 1
ATOM 818 N N . LYS A 1 100 ? 15.475 -17.528 -16.839 1.00 60.25 100 LYS A N 1
ATOM 819 C CA . LYS A 1 100 ? 14.718 -18.564 -17.555 1.00 60.25 100 LYS A CA 1
ATOM 820 C C . LYS A 1 100 ? 14.987 -18.519 -19.057 1.00 60.25 100 LYS A C 1
ATOM 822 O O . LYS A 1 100 ? 15.008 -19.575 -19.678 1.00 60.25 100 LYS A O 1
ATOM 827 N N . ASN A 1 101 ? 15.212 -17.330 -19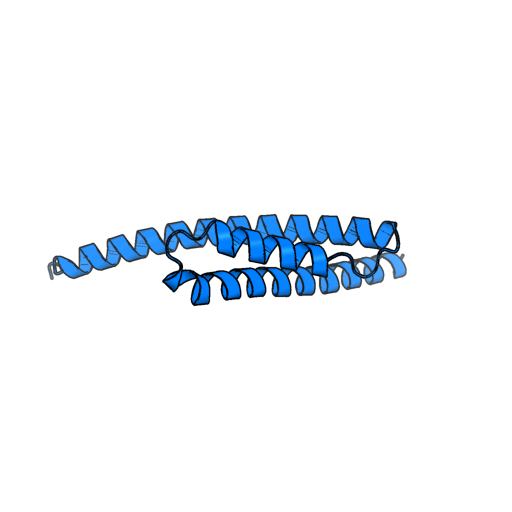.611 1.00 56.50 101 ASN A N 1
ATOM 828 C CA . ASN A 1 101 ? 15.459 -17.146 -21.039 1.00 56.50 101 ASN A CA 1
ATOM 829 C C . ASN A 1 101 ? 16.891 -17.532 -21.452 1.00 56.50 101 ASN A C 1
ATOM 831 O O . ASN A 1 101 ? 17.080 -18.033 -22.552 1.00 56.50 101 ASN A O 1
ATOM 835 N N . ASP A 1 102 ? 17.875 -17.379 -20.559 1.00 55.12 102 ASP A N 1
ATOM 836 C CA . ASP A 1 102 ? 19.272 -17.792 -20.797 1.00 55.12 102 ASP A CA 1
ATOM 837 C C . ASP A 1 102 ? 19.495 -19.318 -20.692 1.00 55.12 102 ASP A C 1
ATOM 839 O O . ASP A 1 102 ? 20.569 -19.821 -21.019 1.00 55.12 102 ASP A O 1
ATOM 843 N N . SER A 1 103 ? 18.498 -20.064 -20.203 1.00 55.22 103 SER A N 1
ATOM 844 C CA . SER A 1 103 ? 18.563 -21.525 -20.021 1.00 55.22 103 SER A CA 1
ATOM 845 C C . SER A 1 103 ? 17.940 -22.314 -21.184 1.00 55.22 103 SER A C 1
ATOM 847 O O . SER A 1 103 ? 17.703 -23.514 -21.029 1.00 55.22 103 SER A O 1
ATOM 849 N N . ASN A 1 104 ? 17.643 -21.657 -22.312 1.00 43.53 104 ASN A N 1
ATOM 850 C CA . ASN A 1 104 ? 17.002 -22.257 -23.484 1.00 43.53 104 ASN A CA 1
ATOM 851 C C . ASN A 1 104 ? 17.838 -22.096 -24.757 1.00 43.53 104 ASN A C 1
ATOM 853 O O . ASN A 1 104 ? 18.277 -20.960 -25.033 1.00 43.53 104 ASN A O 1
#

Radius of gyration: 19.78 Å; chains: 1; bounding box: 42×39×55 Å

Sequence (104 aa):
MKKESWEQDLSAIRDDIDLLDDKLLSLIEERMSLVTKIGLIKKQHHLTSLDQTREIKIKQHLEEMIEDKSKSNYIIPIFETIMATSKAFQSNEIIRDDRKNDSN

InterPro domains:
  IPR002701 Chorismate mutase II, prokaryotic-type [PF01817] (13-90)
  IPR002701 Chorismate mutase II, prokaryotic-type [PS51168] (4-94)
  IPR002701 Chorismate mutase II, prokaryotic-type [SM00830] (14-93)
  IPR036263 Chorismate mutase type II superfamily [SSF48600] (9-93)
  IPR036979 Chorismate mutase domain superfamily [G3DSA:1.20.59.10] (5-104)
  IPR051331 Chorismate mutase-related enzymes [PTHR38041] (9-93)